Protein AF-A0A1A7ZPC6-F1 (afdb_monomer_lite)

pLDDT: mean 80.36, std 17.76, range [32.44, 98.0]

Secondary structure (DSSP, 8-state):
-GGGT-HHHHHHHHHTT--TTPPPTTS-BSS-HHHHHHTT-HHHHHHHHHTT--GGGGG--TTTTSPPPP------TTTGGGS-SS-----PBPHHHHHHH-TTGGGHHHHHHHHHHS-SS----HHHHHHHHT-GGGHHHHHHHHHHH-------

Sequence (156 aa):
AVRLGWMDMAELLVGYGADVNTRMPTQSSTFPSAILLGMESLSILKLLLDHGCNAQLCFDCPYGLKPHPANVPLRRPIDELRVSEHLVPQRSIQYCEAISSTSYSRLFGPVISMLLDYVGHVKLCSRMIEVLESRSDWIPIRLKALQVWKNVPKRQ

Radius of gyration: 16.03 Å; chains: 1; bounding box: 52×31×39 Å

Foldseek 3Di:
DQLVPPLVVLLVCVVVPNDLQDDDPLAAAQARVSLVSNLQPPNSNLSSLVSPRPLQSLQPDPCQAHDDPDQDQPPRPVCSVPDDDDDDPNDHDHNLSSLVNDPVVVSCLSVLQSSLVSDAAGGHYNSRVCSLVVDPVSVVSVVSNVVSNPPDDPDD

Structure (mmCIF, N/CA/C/O backbone):
data_AF-A0A1A7ZPC6-F1
#
_entry.id   AF-A0A1A7ZPC6-F1
#
loop_
_atom_site.group_PDB
_atom_site.id
_atom_site.type_symbol
_atom_site.label_atom_id
_atom_site.label_alt_id
_atom_site.label_comp_id
_atom_site.label_asym_id
_atom_site.label_entity_id
_atom_site.label_seq_id
_atom_site.pdbx_PDB_ins_code
_atom_site.Cartn_x
_atom_site.Cartn_y
_atom_site.Cartn_z
_atom_site.occupancy
_atom_site.B_iso_or_equiv
_atom_site.auth_seq_id
_atom_site.auth_comp_id
_atom_site.auth_asym_id
_atom_site.auth_atom_id
_atom_site.pdbx_PDB_model_num
ATOM 1 N N . ALA A 1 1 ? 17.860 -1.198 -7.043 1.00 91.94 1 ALA A N 1
ATOM 2 C CA . ALA A 1 1 ? 16.795 -0.600 -7.870 1.00 91.94 1 ALA A CA 1
ATOM 3 C C . ALA A 1 1 ? 15.697 0.023 -7.004 1.00 91.94 1 ALA A C 1
ATOM 5 O O . ALA A 1 1 ? 15.745 1.231 -6.822 1.00 91.94 1 ALA A O 1
ATOM 6 N N . VAL A 1 2 ? 14.816 -0.775 -6.378 1.00 92.38 2 VAL A N 1
ATOM 7 C CA . VAL A 1 2 ? 13.662 -0.311 -5.566 1.00 92.38 2 VAL A CA 1
ATOM 8 C C . VAL A 1 2 ? 14.021 0.787 -4.558 1.00 92.38 2 VAL A C 1
ATOM 10 O O . VAL A 1 2 ? 13.535 1.903 -4.684 1.00 92.38 2 VAL A O 1
ATOM 13 N N . ARG A 1 3 ? 14.947 0.511 -3.624 1.00 87.94 3 ARG A N 1
ATOM 14 C CA . ARG A 1 3 ? 15.383 1.477 -2.592 1.00 87.94 3 ARG A CA 1
ATOM 15 C C . ARG A 1 3 ? 15.902 2.803 -3.159 1.00 87.94 3 ARG A C 1
ATOM 17 O O . ARG A 1 3 ? 15.839 3.820 -2.490 1.00 87.94 3 ARG A O 1
ATOM 24 N N . LEU A 1 4 ? 16.491 2.770 -4.353 1.00 90.38 4 LEU A N 1
ATOM 25 C CA . LEU A 1 4 ? 17.093 3.947 -4.981 1.00 90.38 4 LEU A CA 1
ATOM 26 C C . LEU A 1 4 ? 16.110 4.709 -5.874 1.00 90.38 4 LEU A C 1
ATOM 28 O O . LEU A 1 4 ? 16.510 5.686 -6.497 1.00 90.38 4 LEU A O 1
ATOM 32 N N . GLY A 1 5 ? 14.857 4.264 -5.996 1.00 90.94 5 GLY A N 1
ATOM 33 C CA . GLY A 1 5 ? 13.923 4.918 -6.907 1.00 90.94 5 GLY A CA 1
ATOM 34 C C . GLY A 1 5 ? 14.180 4.617 -8.390 1.00 90.94 5 GLY A C 1
ATOM 35 O O . GLY A 1 5 ? 13.587 5.265 -9.245 1.00 90.94 5 GLY A O 1
ATOM 36 N N . TRP A 1 6 ? 15.058 3.664 -8.728 1.00 95.25 6 TRP A N 1
ATOM 37 C CA . TRP A 1 6 ? 15.441 3.394 -10.120 1.00 95.25 6 TRP A CA 1
ATOM 38 C C . TRP A 1 6 ? 14.392 2.536 -10.826 1.00 95.25 6 TRP A C 1
ATOM 40 O O . TRP A 1 6 ? 14.461 1.306 -10.764 1.00 95.25 6 TRP A O 1
ATOM 50 N N . MET A 1 7 ? 13.437 3.206 -11.473 1.00 95.81 7 MET A N 1
ATOM 51 C CA . MET A 1 7 ? 12.276 2.590 -12.116 1.00 95.81 7 MET A CA 1
ATOM 52 C C . MET A 1 7 ? 12.669 1.605 -13.224 1.00 95.81 7 MET A C 1
ATOM 54 O O . MET A 1 7 ? 12.358 0.427 -13.093 1.00 95.81 7 MET A O 1
ATOM 58 N N . ASP A 1 8 ? 13.431 2.040 -14.232 1.00 96.81 8 ASP A N 1
ATOM 59 C CA . ASP A 1 8 ? 13.803 1.202 -15.388 1.00 96.81 8 ASP A CA 1
ATOM 60 C C . ASP A 1 8 ? 14.533 -0.081 -14.962 1.00 96.81 8 ASP A C 1
ATOM 62 O O . ASP A 1 8 ? 14.303 -1.170 -15.480 1.00 96.81 8 ASP A O 1
ATOM 66 N N . MET A 1 9 ? 15.398 0.034 -13.949 1.00 97.31 9 MET A N 1
ATOM 67 C CA . MET A 1 9 ? 16.113 -1.113 -13.386 1.00 97.31 9 MET A CA 1
ATOM 68 C C . MET A 1 9 ? 15.184 -2.039 -12.601 1.00 97.31 9 MET A C 1
ATOM 70 O O . MET A 1 9 ? 15.389 -3.249 -12.604 1.00 97.31 9 MET A O 1
ATOM 74 N N . ALA A 1 10 ? 14.196 -1.495 -11.888 1.00 96.50 10 ALA A N 1
ATOM 75 C CA . ALA A 1 10 ? 13.214 -2.307 -11.178 1.00 96.50 10 ALA A CA 1
ATOM 76 C C . ALA A 1 10 ? 12.319 -3.066 -12.168 1.00 96.50 10 ALA A C 1
ATOM 78 O O . ALA A 1 10 ? 12.115 -4.262 -11.987 1.00 96.50 10 ALA A O 1
ATOM 79 N N . GLU A 1 11 ? 11.858 -2.399 -13.227 1.00 97.00 11 GLU A N 1
ATOM 80 C CA . GLU A 1 11 ? 11.053 -2.999 -14.295 1.00 97.00 11 GLU A CA 1
ATOM 81 C C . GLU A 1 11 ? 11.821 -4.107 -15.015 1.00 97.00 11 GLU A C 1
ATOM 83 O O . GLU A 1 11 ? 11.306 -5.215 -15.152 1.00 97.00 11 GLU A O 1
ATOM 88 N N . LEU A 1 12 ? 13.087 -3.861 -15.371 1.00 98.00 12 LEU A N 1
ATOM 89 C CA . LEU A 1 12 ? 13.946 -4.875 -15.975 1.00 98.00 12 LEU A CA 1
ATOM 90 C C . LEU A 1 12 ? 14.073 -6.110 -15.071 1.00 98.00 12 LEU A C 1
ATOM 92 O O . LEU A 1 12 ? 13.832 -7.226 -15.513 1.00 98.00 12 LEU A O 1
ATOM 96 N N . LEU A 1 13 ? 14.419 -5.929 -13.794 1.00 97.00 13 LEU A N 1
ATOM 97 C CA . LEU A 1 13 ? 14.605 -7.054 -12.871 1.00 97.00 13 LEU A CA 1
ATOM 98 C C . LEU A 1 13 ? 13.330 -7.891 -12.721 1.00 97.00 13 LEU A C 1
ATOM 100 O O . LEU A 1 13 ? 13.386 -9.119 -12.784 1.00 97.00 13 LEU A O 1
ATOM 104 N N . VAL A 1 14 ? 12.187 -7.233 -12.539 1.00 96.12 14 VAL A N 1
ATOM 105 C CA . VAL A 1 14 ? 10.900 -7.913 -12.377 1.00 96.12 14 VAL A CA 1
ATOM 106 C C . VAL A 1 14 ? 10.464 -8.589 -13.683 1.00 96.12 14 VAL A C 1
ATOM 108 O O . VAL A 1 14 ? 10.008 -9.730 -13.649 1.00 96.12 14 VAL A O 1
ATOM 111 N N . GLY A 1 15 ? 10.692 -7.957 -14.838 1.00 96.38 15 GLY A N 1
ATOM 112 C CA . GLY A 1 15 ? 10.428 -8.538 -16.159 1.00 96.38 15 GLY A CA 1
ATOM 113 C C . GLY A 1 15 ? 11.240 -9.805 -16.450 1.00 96.38 15 GLY A C 1
ATOM 114 O O . GLY A 1 15 ? 10.763 -10.690 -17.154 1.00 96.38 15 GLY A O 1
ATOM 115 N N . TYR A 1 16 ? 12.429 -9.936 -15.854 1.00 97.00 16 TYR A N 1
ATOM 116 C CA . TYR A 1 16 ? 13.258 -11.147 -15.913 1.00 97.00 16 TYR A CA 1
ATOM 117 C C . TYR A 1 16 ? 12.944 -12.179 -14.811 1.00 97.00 16 TYR A C 1
ATOM 119 O O . TYR A 1 16 ? 13.657 -13.174 -14.682 1.00 97.00 16 TYR A O 1
ATOM 127 N N . GLY A 1 17 ? 11.880 -11.983 -14.026 1.00 94.56 17 GLY A N 1
ATOM 128 C CA . GLY A 1 17 ? 11.411 -12.955 -13.035 1.00 94.56 17 GLY A CA 1
ATOM 129 C C . GLY A 1 17 ? 12.015 -12.801 -11.638 1.00 94.56 17 GLY A C 1
ATOM 130 O O . GLY A 1 17 ? 12.002 -13.759 -10.866 1.00 94.56 17 GLY A O 1
ATOM 131 N N . ALA A 1 18 ? 12.545 -11.625 -11.284 1.00 95.31 18 ALA A N 1
ATOM 132 C CA . ALA A 1 18 ? 12.931 -11.355 -9.901 1.00 95.31 18 ALA A CA 1
ATOM 133 C C . ALA A 1 18 ? 11.720 -11.480 -8.955 1.00 95.31 18 ALA A C 1
ATOM 135 O O . ALA A 1 18 ? 10.679 -10.860 -9.177 1.00 95.31 18 ALA A O 1
ATOM 136 N N . ASP A 1 19 ? 11.869 -12.246 -7.871 1.00 94.06 19 ASP A N 1
ATOM 137 C CA . ASP A 1 19 ? 10.798 -12.442 -6.892 1.00 94.06 19 ASP A CA 1
ATOM 138 C C . ASP A 1 19 ? 10.591 -11.186 -6.025 1.00 94.06 19 ASP A C 1
ATOM 140 O O . ASP A 1 19 ? 11.390 -10.862 -5.137 1.00 94.06 19 ASP A O 1
ATOM 144 N N . VAL A 1 20 ? 9.470 -10.498 -6.256 1.00 94.06 20 VAL A N 1
ATOM 145 C CA . VAL A 1 20 ? 9.035 -9.287 -5.538 1.00 94.06 20 VAL A CA 1
ATOM 146 C C . VAL A 1 20 ? 8.649 -9.534 -4.072 1.00 94.06 20 VAL A C 1
ATOM 148 O O . VAL A 1 20 ? 8.480 -8.578 -3.310 1.00 94.06 20 VAL A O 1
ATOM 151 N N . ASN A 1 21 ? 8.519 -10.796 -3.656 1.00 92.81 21 ASN A N 1
ATOM 152 C CA . ASN A 1 21 ? 8.207 -11.209 -2.286 1.00 92.81 21 ASN A CA 1
ATOM 153 C C . ASN A 1 21 ? 9.436 -11.675 -1.496 1.00 92.81 21 ASN A C 1
ATOM 155 O O . ASN A 1 21 ? 9.304 -12.055 -0.326 1.00 92.81 21 ASN A O 1
ATOM 159 N N . THR A 1 22 ? 10.629 -11.594 -2.094 1.00 88.12 22 THR A N 1
ATOM 160 C CA . THR A 1 22 ? 11.887 -11.938 -1.425 1.00 88.12 22 THR A CA 1
ATOM 161 C C . THR A 1 22 ? 12.042 -11.145 -0.126 1.00 88.12 22 THR A C 1
ATOM 163 O O . THR A 1 22 ? 11.925 -9.916 -0.093 1.00 88.12 22 THR A O 1
ATOM 166 N N . ARG A 1 23 ? 12.335 -11.856 0.966 1.00 81.50 23 ARG A N 1
ATOM 167 C CA . ARG A 1 23 ? 12.623 -11.253 2.272 1.00 81.50 23 ARG A CA 1
ATOM 168 C C . ARG A 1 23 ? 14.109 -10.944 2.389 1.00 81.50 23 ARG A C 1
ATOM 170 O O . ARG A 1 23 ? 14.942 -11.791 2.076 1.00 81.50 23 ARG A O 1
ATOM 177 N N . MET A 1 24 ? 14.447 -9.754 2.878 1.00 77.31 24 MET A N 1
ATOM 178 C CA . MET A 1 24 ? 15.838 -9.408 3.166 1.00 77.31 24 MET A CA 1
ATOM 179 C C . MET A 1 24 ? 16.272 -9.986 4.524 1.00 77.31 24 MET A C 1
ATOM 181 O O . MET A 1 24 ? 15.650 -9.662 5.534 1.00 77.31 24 MET A O 1
ATOM 185 N N . PRO A 1 25 ? 17.359 -10.779 4.598 1.00 69.50 25 PRO A N 1
ATOM 186 C CA . PRO A 1 25 ? 17.861 -11.308 5.872 1.00 69.50 25 PRO A CA 1
ATOM 187 C C . PRO A 1 25 ? 18.315 -10.212 6.843 1.00 69.50 25 PRO A C 1
ATOM 189 O O . PRO A 1 25 ? 18.199 -10.358 8.054 1.00 69.50 25 PRO A O 1
ATOM 192 N N . THR A 1 26 ? 18.817 -9.102 6.301 1.00 65.69 26 THR A N 1
ATOM 193 C CA . THR A 1 26 ? 19.332 -7.952 7.058 1.00 65.69 26 THR A CA 1
ATOM 194 C C . THR A 1 26 ? 18.236 -7.059 7.628 1.00 65.69 26 THR A C 1
ATOM 196 O O . THR A 1 26 ? 18.520 -6.200 8.454 1.00 65.69 26 THR A O 1
ATOM 199 N N . GLN A 1 27 ? 16.989 -7.241 7.190 1.00 64.31 27 GLN A N 1
ATOM 200 C CA . GLN A 1 27 ? 15.852 -6.434 7.602 1.00 64.31 27 GLN A CA 1
ATOM 201 C C . GLN A 1 27 ? 14.643 -7.340 7.782 1.00 64.31 27 GLN A C 1
ATOM 203 O O . GLN A 1 27 ? 13.851 -7.556 6.863 1.00 64.31 27 GLN A O 1
ATOM 208 N N . SER A 1 28 ? 14.493 -7.877 8.990 1.00 74.56 28 SER A N 1
ATOM 209 C CA . SER A 1 28 ? 13.310 -8.652 9.330 1.00 74.56 28 SER A CA 1
ATOM 210 C C . SER A 1 28 ? 12.088 -7.730 9.336 1.00 74.56 28 SER A C 1
ATOM 212 O O . SER A 1 28 ? 11.933 -6.903 10.232 1.00 74.56 28 SER A O 1
ATOM 214 N N . SER A 1 29 ? 11.208 -7.873 8.350 1.00 84.31 29 SER A N 1
ATOM 215 C CA . SER A 1 29 ? 9.860 -7.299 8.333 1.00 84.31 29 SER A CA 1
ATOM 216 C C . SER A 1 29 ? 8.832 -8.420 8.196 1.00 84.31 29 SER A C 1
ATOM 218 O O . SER A 1 29 ? 9.108 -9.454 7.585 1.00 84.31 29 SER A O 1
ATOM 220 N N . THR A 1 30 ? 7.638 -8.241 8.764 1.00 87.38 30 THR A N 1
ATOM 221 C CA . THR A 1 30 ? 6.537 -9.213 8.585 1.00 87.38 30 THR A CA 1
ATOM 222 C C . THR A 1 30 ? 5.867 -9.126 7.218 1.00 87.38 30 THR A C 1
ATOM 224 O O . THR A 1 30 ? 5.171 -10.050 6.809 1.00 87.38 30 THR A O 1
ATOM 227 N N . PHE A 1 31 ? 6.131 -8.046 6.489 1.00 90.25 31 PHE A N 1
ATOM 228 C CA . PHE A 1 31 ? 5.640 -7.774 5.145 1.00 90.25 31 PHE A CA 1
ATOM 229 C C . PHE A 1 31 ? 6.806 -7.718 4.140 1.00 90.25 31 PHE A C 1
ATOM 231 O O . PHE A 1 31 ? 7.958 -7.591 4.572 1.00 90.25 31 PHE A O 1
ATOM 238 N N . PRO A 1 32 ? 6.555 -7.830 2.820 1.00 91.88 32 PRO A N 1
ATOM 239 C CA . PRO A 1 32 ? 7.609 -7.854 1.808 1.00 91.88 32 PRO A CA 1
ATOM 240 C C . PRO A 1 32 ? 8.572 -6.668 1.919 1.00 91.88 32 PRO A C 1
ATOM 242 O O . PRO A 1 32 ? 8.152 -5.508 1.949 1.00 91.88 32 PRO A O 1
ATOM 245 N N . SER A 1 33 ? 9.878 -6.948 1.929 1.00 89.81 33 SER A N 1
ATOM 246 C CA . SER A 1 33 ? 10.913 -5.911 2.039 1.00 89.81 33 SER A CA 1
ATOM 247 C C . SER A 1 33 ? 10.873 -4.934 0.858 1.00 89.81 33 SER A C 1
ATOM 249 O O . SER A 1 33 ? 11.201 -3.762 1.016 1.00 89.81 33 SER A O 1
ATOM 251 N N . ALA A 1 34 ? 10.410 -5.384 -0.312 1.00 91.56 34 ALA A N 1
ATOM 252 C CA . ALA A 1 34 ? 10.214 -4.530 -1.478 1.00 91.56 34 ALA A CA 1
ATOM 253 C C . ALA A 1 34 ? 9.214 -3.389 -1.209 1.00 91.56 34 ALA A C 1
ATOM 255 O O . ALA A 1 34 ? 9.464 -2.260 -1.625 1.00 91.56 34 ALA A O 1
ATOM 256 N N . ILE A 1 35 ? 8.144 -3.641 -0.440 1.00 92.00 35 ILE A N 1
ATOM 257 C CA . ILE A 1 35 ? 7.196 -2.596 -0.026 1.00 92.00 35 ILE A CA 1
ATOM 258 C C . ILE A 1 35 ? 7.888 -1.620 0.918 1.00 92.00 35 ILE A C 1
ATOM 260 O O . ILE A 1 35 ? 7.817 -0.421 0.683 1.00 92.00 35 ILE A O 1
ATOM 264 N N . LEU A 1 36 ? 8.605 -2.117 1.936 1.00 88.88 36 LEU A N 1
ATOM 265 C CA . LEU A 1 36 ? 9.330 -1.278 2.903 1.00 88.88 36 LEU A CA 1
ATOM 266 C C . LEU A 1 36 ? 10.310 -0.323 2.210 1.00 88.88 36 LEU A C 1
ATOM 268 O O . LEU A 1 36 ? 10.348 0.862 2.530 1.00 88.88 36 LEU A O 1
ATOM 272 N N . LEU A 1 37 ? 11.058 -0.830 1.232 1.00 88.31 37 LEU A N 1
ATOM 273 C CA . LEU A 1 37 ? 12.019 -0.053 0.449 1.00 88.31 37 LEU A CA 1
ATOM 274 C C . LEU A 1 37 ? 11.362 0.845 -0.609 1.00 88.31 37 LEU A C 1
ATOM 276 O O . LEU A 1 37 ? 11.971 1.825 -1.026 1.00 88.31 37 LEU A O 1
ATOM 280 N N . GLY A 1 38 ? 10.160 0.496 -1.069 1.00 88.81 38 GLY A N 1
ATOM 281 C CA . GLY A 1 38 ? 9.429 1.194 -2.126 1.00 88.81 38 GLY A CA 1
ATOM 282 C C . GLY A 1 38 ? 8.441 2.249 -1.629 1.00 88.81 38 GLY A C 1
ATOM 283 O O . GLY A 1 38 ? 7.846 2.935 -2.453 1.00 88.81 38 GLY A O 1
ATOM 284 N N . MET A 1 39 ? 8.255 2.415 -0.313 1.00 86.12 39 MET A N 1
ATOM 285 C CA . MET A 1 39 ? 7.231 3.324 0.233 1.00 86.12 39 MET A CA 1
ATOM 286 C C . MET A 1 39 ? 7.426 4.800 -0.151 1.00 86.12 39 MET A C 1
ATOM 288 O O . MET A 1 39 ? 6.478 5.575 -0.071 1.00 86.12 39 MET A O 1
ATOM 292 N N . GLU A 1 40 ? 8.628 5.200 -0.567 1.00 85.56 40 GLU A N 1
ATOM 293 C CA . GLU A 1 40 ? 8.924 6.574 -0.996 1.00 85.56 40 GLU A CA 1
ATOM 294 C C . GLU A 1 40 ? 8.574 6.839 -2.474 1.00 85.56 40 GLU A C 1
ATOM 296 O O . GLU A 1 40 ? 8.592 7.988 -2.910 1.00 85.56 40 GLU A O 1
ATOM 301 N N . SER A 1 41 ? 8.225 5.806 -3.253 1.00 91.25 41 SER A N 1
ATOM 302 C CA . SER A 1 41 ? 7.884 5.929 -4.675 1.00 91.25 41 SER A CA 1
ATOM 303 C C . SER A 1 41 ? 6.635 5.124 -5.023 1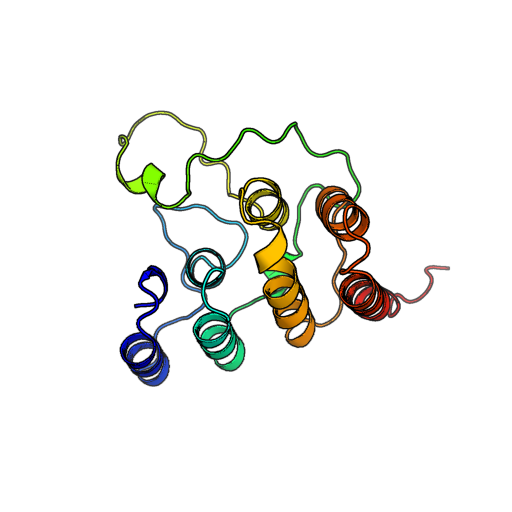.00 91.25 41 SER A C 1
ATOM 305 O O . SER A 1 41 ? 6.668 3.898 -5.130 1.00 91.25 41 SER A O 1
ATOM 307 N N . LEU A 1 42 ? 5.528 5.829 -5.275 1.00 92.50 42 LEU A N 1
ATOM 308 C CA . LEU A 1 42 ? 4.263 5.209 -5.683 1.00 92.50 42 LEU A CA 1
ATOM 309 C C . LEU A 1 42 ? 4.387 4.431 -6.997 1.00 92.50 42 LEU A C 1
ATOM 311 O O . LEU A 1 42 ? 3.768 3.382 -7.130 1.00 92.50 42 LEU A O 1
ATOM 315 N N . SER A 1 43 ? 5.197 4.904 -7.948 1.00 95.31 43 SER A N 1
ATOM 316 C CA . SER A 1 43 ? 5.386 4.222 -9.235 1.00 95.31 43 SER A CA 1
ATOM 317 C C . SER A 1 43 ? 6.075 2.870 -9.065 1.00 95.31 43 SER A C 1
ATOM 319 O O . SER A 1 43 ? 5.640 1.877 -9.644 1.00 95.31 43 SER A O 1
ATOM 321 N N . ILE A 1 44 ? 7.110 2.808 -8.222 1.00 95.50 44 ILE A N 1
ATOM 322 C CA . ILE A 1 44 ? 7.800 1.547 -7.929 1.00 95.50 44 ILE A CA 1
ATOM 323 C C . ILE A 1 44 ? 6.905 0.626 -7.119 1.00 95.50 44 ILE A C 1
ATOM 325 O O . ILE A 1 44 ? 6.842 -0.565 -7.407 1.00 95.50 44 ILE A O 1
ATOM 329 N N . LEU A 1 45 ? 6.205 1.159 -6.118 1.00 95.44 45 LEU A N 1
ATOM 330 C CA . LEU A 1 45 ? 5.276 0.356 -5.340 1.00 95.44 45 LEU A CA 1
ATOM 331 C C . LEU A 1 45 ? 4.203 -0.261 -6.242 1.00 95.44 45 LEU A C 1
ATOM 333 O O . LEU A 1 45 ? 3.955 -1.458 -6.150 1.00 95.44 45 LEU A O 1
ATOM 337 N N . LYS A 1 46 ? 3.636 0.526 -7.160 1.00 96.56 46 LYS A N 1
ATOM 338 C CA . LYS A 1 46 ? 2.664 0.046 -8.140 1.00 96.56 46 LYS A CA 1
ATOM 339 C C . LYS A 1 46 ? 3.232 -1.077 -9.007 1.00 96.56 46 LYS A C 1
ATOM 341 O O . LYS A 1 46 ? 2.591 -2.114 -9.104 1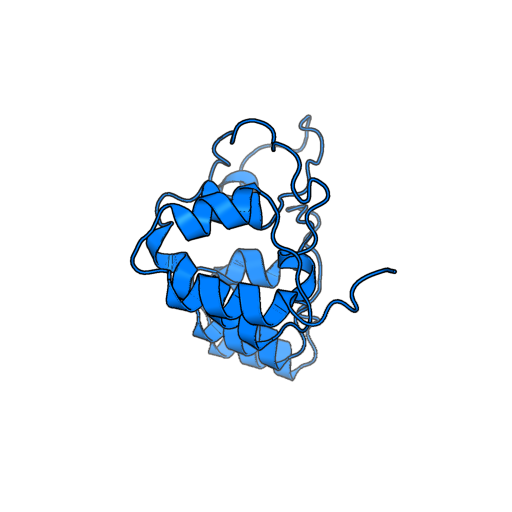.00 96.56 46 LYS A O 1
ATOM 346 N N . LEU A 1 47 ? 4.437 -0.908 -9.559 1.00 97.56 47 LEU A N 1
ATOM 347 C CA . LEU A 1 47 ? 5.121 -1.960 -10.321 1.00 97.56 47 LEU A CA 1
ATOM 348 C C . LEU A 1 47 ? 5.228 -3.256 -9.508 1.00 97.56 47 LEU A C 1
ATOM 350 O O . LEU A 1 47 ? 4.863 -4.324 -9.983 1.00 97.56 47 LEU A O 1
ATOM 354 N N . LEU A 1 48 ? 5.698 -3.174 -8.262 1.00 97.00 48 LEU A N 1
ATOM 355 C CA . LEU A 1 48 ? 5.837 -4.353 -7.406 1.00 97.00 48 LEU A CA 1
ATOM 356 C C . LEU A 1 48 ? 4.489 -5.055 -7.185 1.00 97.00 48 LEU A C 1
ATOM 358 O O . LEU A 1 48 ? 4.413 -6.281 -7.250 1.00 97.00 48 LEU A O 1
ATOM 362 N N . LEU A 1 49 ? 3.431 -4.285 -6.933 1.00 96.81 49 LEU A N 1
ATOM 363 C CA . LEU A 1 49 ? 2.081 -4.801 -6.708 1.00 96.81 49 LEU A CA 1
ATOM 364 C C . LEU A 1 49 ? 1.470 -5.420 -7.972 1.00 96.81 49 LEU A C 1
ATOM 366 O O . LEU A 1 49 ? 0.911 -6.513 -7.894 1.00 96.81 49 LEU A O 1
ATOM 370 N N . ASP A 1 50 ? 1.640 -4.778 -9.131 1.00 97.19 50 ASP A N 1
ATOM 371 C CA . ASP A 1 50 ? 1.202 -5.288 -10.439 1.00 97.19 50 ASP A CA 1
ATOM 372 C C . ASP A 1 50 ? 1.866 -6.638 -10.775 1.00 97.19 50 ASP A C 1
ATOM 374 O O . ASP A 1 50 ? 1.269 -7.476 -11.449 1.00 97.19 50 ASP A O 1
ATOM 378 N N . HIS A 1 51 ? 3.058 -6.895 -10.229 1.00 96.81 51 HIS A N 1
ATOM 379 C CA . HIS A 1 51 ? 3.789 -8.156 -10.367 1.00 96.81 51 HIS A CA 1
ATOM 380 C C . HIS A 1 51 ? 3.630 -9.121 -9.176 1.00 96.81 51 HIS A C 1
ATOM 382 O O . HIS A 1 51 ? 4.426 -10.046 -9.008 1.00 96.81 51 HIS A O 1
ATOM 388 N N . GLY A 1 52 ? 2.588 -8.954 -8.356 1.00 95.25 52 GLY A N 1
ATOM 389 C CA . GLY A 1 52 ? 2.203 -9.943 -7.341 1.00 95.25 52 GLY A CA 1
ATOM 390 C C . GLY A 1 52 ? 2.914 -9.802 -5.994 1.00 95.25 52 GLY A C 1
ATOM 391 O O . GLY A 1 52 ? 2.991 -10.768 -5.227 1.00 95.25 52 GLY A O 1
ATOM 392 N N . CYS A 1 53 ? 3.436 -8.616 -5.669 1.00 95.94 53 CYS A N 1
ATOM 393 C CA . CYS A 1 53 ? 3.927 -8.343 -4.322 1.00 95.94 53 CYS A CA 1
ATOM 394 C C . CYS A 1 53 ? 2.774 -8.435 -3.308 1.00 95.94 53 CYS A C 1
ATOM 396 O O . CYS A 1 53 ? 1.724 -7.809 -3.460 1.00 95.94 53 CYS A O 1
ATOM 398 N N . ASN A 1 54 ? 2.965 -9.233 -2.261 1.00 94.88 54 ASN A N 1
ATOM 399 C CA . ASN A 1 54 ? 1.924 -9.608 -1.317 1.00 94.88 54 ASN A CA 1
ATOM 400 C C . ASN A 1 54 ? 1.657 -8.493 -0.292 1.00 94.88 54 ASN A C 1
ATOM 402 O O . ASN A 1 54 ? 2.138 -8.526 0.846 1.00 94.88 54 ASN A O 1
ATOM 406 N N . ALA A 1 55 ? 0.845 -7.518 -0.698 1.00 94.81 55 ALA A N 1
ATOM 407 C CA . ALA A 1 55 ? 0.391 -6.414 0.146 1.00 94.81 55 ALA A CA 1
ATOM 408 C C . ALA A 1 55 ? -0.457 -6.851 1.349 1.00 94.81 55 ALA A C 1
ATOM 410 O O . ALA A 1 55 ? -0.536 -6.112 2.329 1.00 94.81 55 ALA A O 1
ATOM 411 N N . GLN A 1 56 ? -1.068 -8.042 1.325 1.00 93.88 56 GLN A N 1
ATOM 412 C CA . GLN A 1 56 ? -1.909 -8.519 2.429 1.00 93.88 56 GLN A CA 1
ATOM 413 C C . GLN A 1 56 ? -1.125 -8.564 3.748 1.00 93.88 56 GLN A C 1
ATOM 415 O O . GLN A 1 56 ? -1.659 -8.227 4.805 1.00 93.88 56 GLN A O 1
ATOM 420 N N . LEU A 1 57 ? 0.162 -8.913 3.678 1.00 92.75 57 LEU A N 1
ATOM 421 C CA . LEU A 1 57 ? 1.048 -8.990 4.838 1.00 92.75 57 LEU A CA 1
ATOM 422 C C . LEU A 1 57 ? 1.295 -7.625 5.501 1.00 92.75 57 LEU A C 1
ATOM 424 O O . LEU A 1 57 ? 1.638 -7.576 6.679 1.00 92.75 57 LEU A O 1
ATOM 428 N N . CYS A 1 58 ? 1.071 -6.506 4.802 1.00 93.19 58 CYS A N 1
ATOM 429 C CA . CYS A 1 58 ? 1.105 -5.175 5.417 1.00 93.19 58 CYS A CA 1
ATOM 430 C C . CYS A 1 58 ? -0.002 -4.986 6.466 1.00 93.19 58 CYS A C 1
ATOM 432 O O . CYS A 1 58 ? 0.115 -4.136 7.348 1.00 93.19 58 CYS A O 1
ATOM 434 N N . PHE A 1 59 ? -1.070 -5.777 6.397 1.00 92.94 59 PHE A N 1
ATOM 435 C CA . PHE A 1 59 ? -2.203 -5.699 7.316 1.00 92.94 59 PHE A CA 1
ATOM 436 C C . PHE A 1 59 ? -2.291 -6.910 8.256 1.00 92.94 59 PHE A C 1
ATOM 438 O O . PHE A 1 59 ? -3.229 -6.998 9.047 1.00 92.94 59 PHE A O 1
ATOM 445 N N . ASP A 1 60 ? -1.304 -7.811 8.225 1.00 91.06 60 ASP A N 1
ATOM 446 C CA . ASP A 1 60 ? -1.208 -8.952 9.138 1.00 91.06 60 ASP A CA 1
ATOM 447 C C . ASP A 1 60 ? -0.393 -8.588 10.387 1.00 91.06 60 ASP A C 1
ATOM 449 O O . ASP A 1 60 ? 0.790 -8.896 10.529 1.00 91.06 60 ASP A O 1
ATOM 453 N N . CYS A 1 61 ? -1.026 -7.834 11.285 1.00 91.12 61 CYS A N 1
ATOM 454 C CA . CYS A 1 61 ? -0.402 -7.405 12.530 1.00 91.12 61 CYS A CA 1
ATOM 455 C C . CYS A 1 61 ? -0.775 -8.350 13.689 1.00 91.12 61 CYS A C 1
ATOM 457 O O . CYS A 1 61 ? -1.964 -8.468 14.011 1.00 91.12 61 CYS A O 1
ATOM 459 N N . PRO A 1 62 ? 0.204 -8.927 14.417 1.00 89.94 62 PRO A N 1
ATOM 460 C CA . PRO A 1 62 ? -0.059 -9.895 15.488 1.00 89.94 62 PRO A CA 1
ATOM 461 C C . PRO A 1 62 ? -0.778 -9.287 16.704 1.00 89.94 62 PRO A C 1
ATOM 463 O O . PRO A 1 62 ? -1.409 -10.003 17.482 1.00 89.94 62 PRO A O 1
ATOM 466 N N . TYR A 1 63 ? -0.708 -7.963 16.880 1.00 89.25 63 TYR A N 1
ATOM 467 C CA . TYR A 1 63 ? -1.410 -7.267 17.960 1.00 89.25 63 TYR A CA 1
ATOM 468 C C . TYR A 1 63 ? -2.905 -7.092 17.665 1.00 89.25 63 TYR A C 1
ATOM 470 O O . TYR A 1 63 ? -3.704 -7.011 18.600 1.00 89.25 63 TYR A O 1
ATOM 478 N N . GLY A 1 64 ? -3.318 -7.051 16.393 1.00 89.25 64 GLY A N 1
ATOM 479 C CA . GLY A 1 64 ? -4.701 -6.752 16.019 1.00 89.25 64 GLY A CA 1
ATOM 480 C C . GLY A 1 64 ? -5.215 -5.483 16.715 1.00 89.25 64 GLY A C 1
ATOM 481 O O . GLY A 1 64 ? -4.565 -4.442 16.690 1.00 89.25 64 GLY A O 1
ATOM 482 N N . LEU A 1 65 ? -6.370 -5.567 17.379 1.00 89.06 65 LEU A N 1
ATOM 483 C CA . LEU A 1 65 ? -6.957 -4.441 18.123 1.00 89.06 65 LEU A CA 1
ATOM 484 C C . LEU A 1 65 ? -6.360 -4.231 19.528 1.00 89.06 65 LEU A C 1
ATOM 486 O O . LEU A 1 65 ? -6.782 -3.322 20.237 1.00 89.06 65 LEU A O 1
ATOM 490 N N . LYS A 1 66 ? -5.394 -5.051 19.959 1.00 88.94 66 LYS A N 1
ATOM 491 C CA . LYS A 1 66 ? -4.760 -4.904 21.278 1.00 88.94 66 LYS A CA 1
ATOM 492 C C . LYS A 1 66 ? -3.844 -3.669 21.308 1.00 88.94 66 LYS A C 1
ATOM 494 O O . LYS A 1 66 ? -3.361 -3.247 20.253 1.00 88.94 66 LYS A O 1
ATOM 499 N N . PRO A 1 67 ? -3.560 -3.100 22.491 1.00 84.75 67 PRO A N 1
ATOM 500 C CA . PRO A 1 67 ? -2.574 -2.033 22.624 1.00 84.75 67 PRO A CA 1
ATOM 501 C C . PRO A 1 67 ? -1.207 -2.477 22.096 1.00 84.75 67 PRO A C 1
ATOM 503 O O . PRO A 1 67 ? -0.746 -3.582 22.392 1.00 84.75 67 PRO A O 1
ATOM 506 N N . HIS A 1 68 ? -0.563 -1.618 21.311 1.00 85.44 68 HIS A N 1
ATOM 507 C CA . HIS A 1 68 ? 0.808 -1.854 20.870 1.00 85.44 68 HIS A CA 1
ATOM 508 C C . HIS A 1 68 ? 1.794 -1.300 21.913 1.00 85.44 68 HIS A C 1
ATOM 510 O O . HIS A 1 68 ? 1.493 -0.290 22.552 1.00 85.44 68 HIS A O 1
ATOM 516 N N . PRO A 1 69 ? 2.994 -1.891 22.063 1.00 82.56 69 PRO A N 1
ATOM 517 C CA . PRO A 1 69 ? 4.050 -1.301 22.886 1.00 82.56 69 PRO A CA 1
ATOM 518 C C . PRO A 1 69 ? 4.432 0.085 22.355 1.00 82.56 69 PRO A C 1
ATOM 520 O O . PRO A 1 69 ? 4.309 0.327 21.153 1.00 82.56 69 PRO A O 1
ATOM 523 N N . ALA A 1 70 ? 4.920 0.978 23.221 1.00 74.69 70 ALA A N 1
ATOM 524 C CA . ALA A 1 70 ? 5.321 2.330 22.829 1.00 74.69 70 ALA A CA 1
ATOM 525 C C . ALA A 1 70 ? 6.215 2.315 21.574 1.00 74.69 70 ALA A C 1
ATOM 527 O O . ALA A 1 70 ? 7.093 1.460 21.439 1.00 74.69 70 ALA A O 1
ATOM 528 N N . ASN A 1 71 ? 5.961 3.240 20.641 1.00 66.00 71 ASN A N 1
ATOM 529 C CA . ASN A 1 71 ? 6.800 3.393 19.455 1.00 66.00 71 ASN A CA 1
ATOM 530 C C . ASN A 1 71 ? 8.190 3.835 19.905 1.00 66.00 71 ASN A C 1
ATOM 532 O O . ASN A 1 71 ? 8.391 4.988 20.280 1.00 66.00 71 ASN A O 1
ATOM 536 N N . VAL A 1 72 ? 9.150 2.918 19.855 1.00 60.34 72 VAL A N 1
ATOM 537 C CA . VAL A 1 72 ? 10.555 3.303 19.837 1.00 60.34 72 VAL A CA 1
ATOM 538 C C . VAL A 1 72 ? 10.799 3.834 18.425 1.00 60.34 72 VAL A C 1
ATOM 540 O O . VAL A 1 72 ? 10.491 3.115 17.473 1.00 60.34 72 VAL A O 1
ATOM 543 N N . PRO A 1 73 ? 11.265 5.083 18.243 1.00 54.00 73 PRO A N 1
ATOM 544 C CA . PRO A 1 7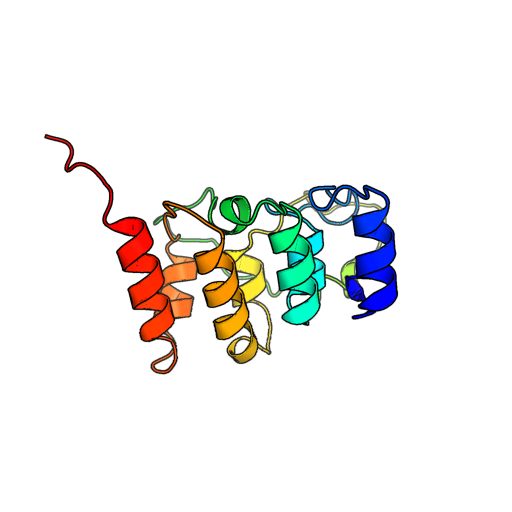3 ? 11.572 5.590 16.918 1.00 54.00 73 PRO A CA 1
ATOM 545 C C . PRO A 1 73 ? 12.584 4.649 16.280 1.00 54.00 73 PRO A C 1
ATOM 547 O O . PRO A 1 73 ? 13.727 4.566 16.733 1.00 54.00 73 PRO A O 1
ATOM 550 N N . LEU A 1 74 ? 12.157 3.920 15.250 1.00 53.62 74 LEU A N 1
ATOM 551 C CA . LEU A 1 74 ? 13.089 3.179 14.426 1.00 53.62 74 LEU A CA 1
ATOM 552 C C . LEU A 1 74 ? 14.034 4.239 13.844 1.00 53.62 74 LEU A C 1
ATOM 554 O O . LEU A 1 74 ? 13.596 5.111 13.083 1.00 53.62 74 LEU A O 1
ATOM 558 N N . ARG A 1 75 ? 15.319 4.219 14.233 1.00 53.47 75 ARG A N 1
ATOM 559 C CA . ARG A 1 75 ? 16.345 4.890 13.422 1.00 53.47 75 ARG A CA 1
ATOM 560 C C . ARG A 1 75 ? 16.147 4.362 12.010 1.00 53.47 75 ARG A C 1
ATOM 562 O O . ARG A 1 75 ? 15.785 3.197 11.875 1.00 53.47 75 ARG A O 1
ATOM 569 N N . ARG A 1 76 ? 16.238 5.234 10.996 1.00 49.97 76 ARG A N 1
ATOM 570 C CA . ARG A 1 76 ? 15.781 4.925 9.632 1.00 49.97 76 ARG A CA 1
ATOM 571 C C . ARG A 1 76 ? 16.120 3.469 9.306 1.00 49.97 76 ARG A C 1
ATOM 573 O O . ARG A 1 76 ? 17.270 3.095 9.517 1.00 49.97 76 ARG A O 1
ATOM 580 N N . PRO A 1 77 ? 15.199 2.669 8.750 1.00 48.44 77 PRO A N 1
ATOM 581 C CA . PRO A 1 77 ? 15.548 1.313 8.335 1.00 48.44 77 PRO A CA 1
ATOM 582 C C . PRO A 1 77 ? 16.761 1.283 7.369 1.00 48.44 77 PRO A C 1
ATOM 584 O O . PRO A 1 77 ? 17.415 0.265 7.188 1.00 48.44 77 PRO A O 1
ATOM 587 N N . ILE A 1 78 ? 17.076 2.437 6.767 1.00 50.88 78 ILE A N 1
ATOM 588 C CA . ILE A 1 78 ? 18.243 2.736 5.931 1.00 50.88 78 ILE A CA 1
ATOM 589 C C . ILE A 1 78 ? 19.564 2.820 6.738 1.00 50.88 78 ILE A C 1
ATOM 591 O O . ILE A 1 78 ? 20.615 2.467 6.208 1.00 50.88 78 ILE A O 1
ATOM 595 N N . ASP A 1 79 ? 19.530 3.265 7.997 1.00 45.97 79 ASP A N 1
ATOM 596 C CA . ASP A 1 79 ? 20.702 3.459 8.869 1.00 45.97 79 ASP A CA 1
ATOM 597 C C . ASP A 1 79 ? 21.120 2.183 9.626 1.00 45.97 79 ASP A C 1
ATOM 599 O O . ASP A 1 79 ? 22.277 2.066 10.031 1.00 45.97 79 ASP A O 1
ATOM 603 N N . GLU A 1 80 ? 20.232 1.191 9.771 1.00 49.62 80 GLU A N 1
ATOM 604 C CA . GLU A 1 80 ? 20.557 -0.117 10.379 1.00 49.62 80 GLU A CA 1
ATOM 605 C C . GLU A 1 80 ? 21.561 -0.936 9.545 1.00 49.62 80 GLU A C 1
ATOM 607 O O . GLU A 1 80 ? 22.207 -1.845 10.054 1.00 49.62 80 GLU A O 1
ATOM 612 N N . LEU A 1 81 ? 21.801 -0.550 8.287 1.00 48.56 81 LEU A N 1
ATOM 613 C CA . LEU A 1 81 ? 22.841 -1.133 7.430 1.00 48.56 81 LEU A CA 1
ATOM 614 C C . LEU A 1 81 ? 24.277 -0.799 7.875 1.00 48.56 81 LEU A C 1
ATOM 616 O O . LEU A 1 81 ? 25.223 -1.318 7.286 1.00 48.56 81 LEU A O 1
ATOM 620 N N . ARG A 1 82 ? 24.462 0.091 8.862 1.00 48.53 82 ARG A N 1
ATOM 621 C CA . ARG A 1 82 ? 25.787 0.573 9.291 1.00 48.53 82 ARG A CA 1
ATOM 622 C C . ARG A 1 82 ? 26.227 0.129 10.686 1.00 48.53 82 ARG A C 1
ATOM 624 O O . ARG A 1 82 ? 27.354 0.449 11.054 1.00 48.53 82 ARG A O 1
ATOM 631 N N . VAL A 1 83 ? 25.412 -0.594 11.462 1.00 41.53 83 VAL A N 1
ATOM 632 C CA . VAL A 1 83 ? 25.768 -0.927 12.855 1.00 41.53 83 VAL A CA 1
ATOM 633 C C . VAL A 1 83 ? 25.591 -2.416 13.174 1.00 41.53 83 VAL A C 1
ATOM 635 O O . VAL A 1 83 ? 24.516 -2.855 13.548 1.00 41.53 83 VAL A O 1
ATOM 638 N N . SER A 1 84 ? 26.724 -3.120 13.093 1.00 38.16 84 SER A N 1
ATOM 639 C CA . SER A 1 84 ? 27.206 -4.208 13.964 1.00 38.16 84 SER A CA 1
ATOM 640 C C . SER A 1 84 ? 26.403 -5.515 14.113 1.00 38.16 84 SER A C 1
ATOM 642 O O . SER A 1 84 ? 25.277 -5.548 14.597 1.00 38.16 84 SER A O 1
ATOM 644 N N . GLU A 1 85 ? 27.092 -6.624 13.828 1.00 44.41 85 GLU A N 1
ATOM 645 C CA . GLU A 1 85 ? 26.674 -8.037 13.873 1.00 44.41 85 GLU A CA 1
ATOM 646 C C . GLU A 1 85 ? 26.290 -8.614 15.253 1.00 44.41 85 GLU A C 1
ATOM 648 O O . GLU A 1 85 ? 26.081 -9.821 15.361 1.00 44.41 85 GLU A O 1
ATOM 653 N N . HIS A 1 86 ? 26.140 -7.831 16.324 1.00 50.00 86 HIS A N 1
ATOM 654 C CA . HIS A 1 86 ? 25.896 -8.414 17.649 1.00 50.00 86 HIS A CA 1
ATOM 655 C C . HIS A 1 86 ? 24.889 -7.635 18.516 1.00 50.00 86 HIS A C 1
ATOM 657 O O . HIS A 1 86 ? 25.124 -6.490 18.888 1.00 50.00 86 HIS A O 1
ATOM 663 N N . LEU A 1 87 ? 23.826 -8.357 18.917 1.00 44.91 87 LEU A N 1
ATOM 664 C CA . LEU A 1 87 ? 22.953 -8.150 20.093 1.00 44.91 87 LEU A CA 1
ATOM 665 C C . LEU A 1 87 ? 21.779 -7.151 20.007 1.00 44.91 87 LEU A C 1
ATOM 667 O O . LEU A 1 87 ? 21.600 -6.325 20.899 1.00 44.91 87 LEU A O 1
ATOM 671 N N . VAL A 1 88 ? 20.861 -7.324 19.052 1.00 43.91 88 VAL A N 1
ATOM 672 C CA . VAL A 1 88 ? 19.467 -6.868 19.238 1.00 43.91 88 VAL A CA 1
ATOM 673 C C . VAL A 1 88 ? 18.536 -8.033 18.893 1.00 43.91 88 VAL A C 1
ATOM 675 O O . VAL A 1 88 ? 18.768 -8.679 17.869 1.00 43.91 88 VAL A O 1
ATOM 678 N N . PRO A 1 89 ? 17.516 -8.371 19.713 1.00 44.25 89 PRO A N 1
ATOM 679 C CA . PRO A 1 89 ? 16.531 -9.374 19.323 1.00 44.25 89 PRO A CA 1
ATOM 680 C C . PRO A 1 89 ? 15.993 -8.990 17.946 1.00 44.25 89 PRO A C 1
ATOM 682 O O . PRO A 1 89 ? 15.597 -7.838 17.773 1.00 44.25 89 PRO A O 1
ATOM 685 N N . GLN A 1 90 ? 16.016 -9.919 16.986 1.00 54.44 90 GLN A N 1
ATOM 686 C CA . GLN A 1 90 ? 15.491 -9.733 15.629 1.00 54.44 90 GLN A CA 1
ATOM 687 C C . GLN A 1 90 ? 13.982 -9.463 15.689 1.00 54.44 90 GLN A C 1
ATOM 689 O O . GLN A 1 90 ? 13.147 -10.338 15.457 1.00 54.44 90 GLN A O 1
ATOM 694 N N . ARG A 1 91 ? 13.601 -8.255 16.097 1.00 68.69 91 ARG A N 1
ATOM 695 C CA . ARG A 1 91 ? 12.217 -7.830 16.152 1.00 68.69 91 ARG A CA 1
ATOM 696 C C . ARG A 1 91 ? 11.821 -7.496 14.727 1.00 68.69 91 ARG A C 1
ATOM 698 O O . ARG A 1 91 ? 12.276 -6.512 14.156 1.00 68.69 91 ARG A O 1
ATOM 705 N N . SER A 1 92 ? 10.951 -8.323 14.163 1.00 77.88 92 SER A N 1
ATOM 706 C CA . SER A 1 92 ? 10.406 -8.076 12.837 1.00 77.88 92 SER A CA 1
ATOM 707 C C . SER A 1 92 ? 9.589 -6.781 12.829 1.00 77.88 92 SER A C 1
ATOM 709 O O . SER A 1 92 ? 8.603 -6.670 13.572 1.00 77.88 92 SER A O 1
ATOM 711 N N . ILE A 1 93 ? 9.972 -5.831 11.979 1.00 83.81 93 ILE A N 1
ATOM 712 C CA . ILE A 1 93 ? 9.268 -4.562 11.796 1.00 83.81 93 ILE A CA 1
ATOM 713 C C . ILE A 1 93 ? 7.869 -4.854 11.247 1.00 83.81 93 ILE A C 1
ATOM 715 O O . ILE A 1 93 ? 7.712 -5.527 10.224 1.00 83.81 93 ILE A O 1
ATOM 719 N N . GLN A 1 94 ? 6.853 -4.327 11.929 1.00 89.31 94 GLN A N 1
ATOM 720 C CA . GLN A 1 94 ? 5.470 -4.363 11.458 1.00 89.31 94 GLN A CA 1
ATOM 721 C C . GLN A 1 94 ? 5.193 -3.165 10.553 1.00 89.31 94 GLN A C 1
ATOM 723 O O . GLN A 1 94 ? 5.695 -2.068 10.797 1.00 89.31 94 GLN A O 1
ATOM 728 N N . TYR A 1 95 ? 4.324 -3.325 9.558 1.00 90.94 95 TYR A N 1
ATOM 729 C CA . TYR A 1 95 ? 3.969 -2.221 8.663 1.00 90.94 95 TYR A CA 1
ATOM 730 C C . TYR A 1 95 ? 3.348 -1.033 9.417 1.00 90.94 95 TYR A C 1
ATOM 732 O O . TYR A 1 95 ? 3.752 0.109 9.213 1.00 90.94 95 TYR A O 1
ATOM 740 N N . CYS A 1 96 ? 2.447 -1.302 10.371 1.00 90.50 96 CYS A N 1
ATOM 741 C CA . CYS A 1 96 ? 1.868 -0.269 11.234 1.00 90.50 96 CYS A CA 1
ATOM 742 C C . CYS A 1 96 ? 2.918 0.475 12.072 1.00 90.50 96 CYS A C 1
ATOM 744 O O . CYS A 1 96 ? 2.705 1.623 12.427 1.00 90.50 96 CYS A O 1
ATOM 746 N N . GLU A 1 97 ? 4.044 -0.160 12.409 1.00 87.62 97 GLU A N 1
ATOM 747 C CA . GLU A 1 97 ? 5.163 0.497 13.093 1.00 87.62 97 GLU A CA 1
ATOM 748 C C . GLU A 1 97 ? 5.927 1.406 12.124 1.00 87.62 97 GLU A C 1
ATOM 750 O O . GLU A 1 97 ? 6.157 2.574 12.438 1.00 87.62 97 GLU A O 1
ATOM 755 N N . ALA A 1 98 ? 6.214 0.909 10.917 1.00 85.19 98 ALA A N 1
ATOM 756 C CA . ALA A 1 98 ? 6.950 1.640 9.892 1.00 85.19 98 ALA A CA 1
ATOM 757 C C . ALA A 1 98 ? 6.268 2.960 9.492 1.00 85.19 98 ALA A C 1
ATOM 759 O O . ALA A 1 98 ? 6.940 3.988 9.424 1.00 85.19 98 ALA A O 1
ATOM 760 N N . ILE A 1 99 ? 4.945 2.959 9.286 1.00 85.94 99 ILE A N 1
ATOM 761 C CA . ILE A 1 99 ? 4.197 4.175 8.909 1.00 85.94 99 ILE A CA 1
ATOM 762 C C . ILE A 1 99 ? 3.947 5.134 10.086 1.00 85.94 99 ILE A C 1
ATOM 764 O O . ILE A 1 99 ? 3.691 6.319 9.868 1.00 85.94 99 ILE A O 1
ATOM 768 N N . SER A 1 100 ? 3.994 4.642 11.332 1.00 82.56 100 SER A N 1
ATOM 769 C CA . SER A 1 100 ? 3.827 5.477 12.527 1.00 82.56 100 SER A CA 1
ATOM 770 C C . SER A 1 100 ? 5.119 6.179 12.937 1.00 82.56 100 SER A C 1
ATOM 772 O O . SER A 1 100 ? 5.050 7.252 13.532 1.00 82.56 100 SER A O 1
ATOM 774 N N . SER A 1 101 ? 6.288 5.580 12.679 1.00 72.19 101 SER A N 1
ATOM 775 C CA . SER A 1 101 ? 7.577 6.100 13.159 1.00 72.19 101 SER A CA 1
ATOM 776 C C . SER A 1 101 ? 8.210 7.146 12.239 1.00 72.19 101 SER A C 1
ATOM 778 O O . SER A 1 101 ? 9.141 7.840 12.646 1.00 72.19 101 SER A O 1
ATOM 780 N N . THR A 1 102 ? 7.754 7.263 10.992 1.00 62.06 102 THR A N 1
ATOM 781 C CA . THR A 1 102 ? 8.408 8.105 9.988 1.00 62.06 102 THR A CA 1
ATOM 782 C C . THR A 1 102 ? 7.907 9.547 10.055 1.00 62.06 102 THR A C 1
ATOM 784 O O . THR A 1 102 ? 6.715 9.834 9.926 1.00 62.06 102 THR A O 1
ATOM 787 N N . SER A 1 103 ? 8.846 10.492 10.163 1.00 57.94 103 SER A N 1
ATOM 788 C CA . SER A 1 103 ? 8.585 11.942 10.198 1.00 57.94 103 SER A CA 1
ATOM 789 C C . SER A 1 103 ? 7.821 12.481 8.973 1.00 57.94 103 SER A C 1
ATOM 791 O O . SER A 1 103 ? 7.312 13.597 9.012 1.00 57.94 103 SER A O 1
ATOM 793 N N . TYR A 1 104 ? 7.675 11.680 7.911 1.00 57.97 104 TYR A N 1
ATOM 794 C CA . TYR A 1 104 ? 6.918 11.984 6.692 1.00 57.97 104 TYR A CA 1
ATOM 795 C C . TYR A 1 104 ? 5.554 11.302 6.629 1.00 57.97 104 TYR A C 1
ATOM 797 O O . TYR A 1 104 ? 5.049 10.999 5.555 1.00 57.97 104 TYR A O 1
ATOM 805 N N . SER A 1 105 ? 4.925 11.097 7.779 1.00 64.06 105 SER A N 1
ATOM 806 C CA . SER A 1 105 ? 3.621 10.446 7.904 1.00 64.06 105 SER A CA 1
ATOM 807 C C . SER A 1 105 ? 2.525 10.949 6.939 1.00 64.06 105 SER A C 1
ATOM 809 O O . SER A 1 105 ? 1.635 10.181 6.602 1.00 64.06 105 SER A O 1
ATOM 811 N N . ARG A 1 106 ? 2.607 12.188 6.418 1.00 67.12 106 ARG A N 1
ATOM 812 C CA . ARG A 1 106 ? 1.710 12.712 5.359 1.00 67.12 106 ARG A CA 1
ATOM 813 C C . ARG A 1 106 ? 1.821 11.963 4.022 1.00 67.12 106 ARG A C 1
ATOM 815 O O . ARG A 1 106 ? 0.831 11.866 3.309 1.00 67.12 106 ARG A O 1
ATOM 822 N N . LEU A 1 107 ? 2.998 11.441 3.685 1.00 71.69 107 LEU A N 1
ATOM 823 C CA . LEU A 1 107 ? 3.280 10.815 2.389 1.00 71.69 107 LEU A CA 1
ATOM 824 C C . LEU A 1 107 ? 2.726 9.387 2.278 1.00 71.69 107 LEU A C 1
ATOM 826 O O . LEU A 1 107 ? 2.595 8.874 1.170 1.00 71.69 107 LEU A O 1
ATOM 830 N N . PHE A 1 108 ? 2.346 8.754 3.394 1.00 83.81 108 PHE A N 1
ATOM 831 C CA . PHE A 1 108 ? 1.869 7.367 3.366 1.00 83.81 108 PHE A CA 1
ATOM 832 C C . PHE A 1 108 ? 0.380 7.218 3.082 1.00 83.81 108 PHE A C 1
ATOM 834 O O . PHE A 1 108 ? -0.050 6.104 2.817 1.00 83.81 108 PHE A O 1
ATOM 841 N N . GLY A 1 109 ? -0.414 8.291 3.080 1.00 89.12 109 GLY A N 1
ATOM 842 C CA . GLY A 1 109 ? -1.836 8.196 2.732 1.00 89.12 109 GLY A CA 1
ATOM 843 C C . GLY A 1 109 ? -2.044 7.546 1.353 1.00 89.12 109 GLY A C 1
ATOM 844 O O . GLY A 1 109 ? -2.709 6.511 1.259 1.00 89.12 109 GLY A O 1
ATOM 845 N N . PRO A 1 110 ? -1.408 8.071 0.288 1.00 90.81 110 PRO A N 1
ATOM 846 C CA . PRO A 1 110 ? -1.427 7.451 -1.035 1.00 90.81 110 PRO A CA 1
ATOM 847 C C . PRO A 1 110 ? -0.880 6.018 -1.062 1.00 90.81 110 PRO A C 1
ATOM 849 O O . PRO A 1 110 ? -1.441 5.175 -1.756 1.00 90.81 110 PRO A O 1
ATOM 852 N N . VAL A 1 111 ? 0.163 5.722 -0.279 1.00 92.31 111 VAL A N 1
ATOM 853 C CA . VAL A 1 111 ? 0.740 4.370 -0.162 1.00 92.31 111 VAL A CA 1
ATOM 854 C C . VAL A 1 111 ? -0.274 3.396 0.438 1.00 92.31 111 VAL A C 1
ATOM 856 O O . VAL A 1 111 ? -0.537 2.353 -0.149 1.00 92.31 111 VAL A O 1
ATOM 859 N N . ILE A 1 112 ? -0.890 3.740 1.572 1.00 92.69 112 ILE A N 1
ATOM 860 C CA . ILE A 1 112 ? -1.906 2.913 2.237 1.00 92.69 112 ILE A CA 1
ATOM 861 C C . ILE A 1 112 ? -3.109 2.730 1.312 1.00 92.69 112 ILE A C 1
ATOM 863 O O . ILE A 1 112 ? -3.599 1.615 1.161 1.00 92.69 112 ILE A O 1
ATOM 867 N N . SER A 1 113 ? -3.566 3.806 0.663 1.00 93.12 113 SER A N 1
ATOM 868 C CA . SER A 1 113 ? -4.653 3.735 -0.315 1.00 93.12 113 SER A CA 1
ATOM 869 C C . SER A 1 113 ? -4.318 2.765 -1.445 1.00 93.12 113 SER A C 1
ATOM 871 O O . SER A 1 113 ? -5.138 1.905 -1.747 1.00 93.12 113 SER A O 1
ATOM 873 N N . MET A 1 114 ? -3.118 2.859 -2.021 1.00 94.81 114 MET A N 1
ATOM 874 C CA . MET A 1 114 ? -2.670 1.961 -3.082 1.00 94.81 114 MET A CA 1
ATOM 875 C C . MET A 1 114 ? -2.624 0.516 -2.596 1.00 94.81 114 MET A C 1
ATOM 877 O O . MET A 1 114 ? -3.193 -0.344 -3.244 1.00 94.81 114 MET A O 1
ATOM 881 N N . LEU A 1 115 ? -2.038 0.228 -1.432 1.00 94.94 115 LEU A N 1
ATOM 882 C CA . LEU A 1 115 ? -2.037 -1.135 -0.886 1.00 94.94 115 LEU A CA 1
ATOM 883 C C . LEU A 1 115 ? -3.460 -1.679 -0.708 1.00 94.94 115 LEU A C 1
ATOM 885 O O . LEU A 1 115 ? -3.702 -2.842 -1.011 1.00 94.94 115 LEU A O 1
ATOM 889 N N . LEU A 1 116 ? -4.405 -0.833 -0.284 1.00 93.50 116 LEU A N 1
ATOM 890 C CA . LEU A 1 116 ? -5.820 -1.193 -0.166 1.00 93.50 116 LEU A CA 1
ATOM 891 C C . LEU A 1 116 ? -6.496 -1.518 -1.515 1.00 93.50 116 LEU A C 1
ATOM 893 O O . LEU A 1 116 ? -7.524 -2.184 -1.496 1.00 93.50 116 LEU A O 1
ATOM 897 N N . ASP A 1 117 ? -5.961 -1.075 -2.661 1.00 93.94 117 ASP A N 1
ATOM 898 C CA . ASP A 1 117 ? -6.464 -1.470 -3.995 1.00 93.94 117 ASP A CA 1
ATOM 899 C C . ASP A 1 117 ? -6.065 -2.900 -4.385 1.00 93.94 117 ASP A C 1
ATOM 901 O O . ASP A 1 117 ? -6.744 -3.525 -5.195 1.00 93.94 117 ASP A O 1
ATOM 905 N N . TYR A 1 118 ? -4.975 -3.423 -3.816 1.00 94.44 118 TYR A N 1
ATOM 906 C CA . TYR A 1 118 ? -4.399 -4.727 -4.179 1.00 94.44 118 TYR A CA 1
ATOM 907 C C . TYR A 1 118 ? -4.693 -5.827 -3.157 1.00 94.44 118 TYR A C 1
ATOM 909 O O . TYR A 1 118 ? -4.202 -6.948 -3.280 1.00 94.44 118 TYR A O 1
ATOM 917 N N . VAL A 1 119 ? -5.486 -5.523 -2.133 1.00 92.12 119 VAL A N 1
ATOM 918 C CA . VAL A 1 119 ? -5.859 -6.471 -1.082 1.00 92.12 119 VAL A CA 1
ATOM 919 C C . VAL A 1 119 ? -7.363 -6.697 -1.075 1.00 92.12 119 VAL A C 1
ATOM 921 O O . VAL A 1 119 ? -8.158 -5.793 -1.322 1.00 92.12 119 VAL A O 1
ATOM 924 N N . GLY A 1 120 ? -7.749 -7.936 -0.769 1.00 84.75 120 GLY A N 1
ATOM 925 C CA . GLY A 1 120 ? -9.123 -8.277 -0.417 1.00 84.75 120 GLY A CA 1
ATOM 926 C C . GLY A 1 120 ? -9.404 -7.862 1.025 1.00 84.75 120 GLY A C 1
ATOM 927 O O . GLY A 1 120 ? -8.989 -6.802 1.465 1.00 84.75 120 GLY A O 1
ATOM 928 N N . HIS A 1 121 ? -10.073 -8.714 1.800 1.00 83.06 121 HIS A N 1
ATOM 929 C CA . HIS A 1 121 ? -10.415 -8.419 3.195 1.00 83.06 121 HIS A CA 1
ATOM 930 C C . HIS A 1 121 ? -9.192 -8.218 4.092 1.00 83.06 121 HIS A C 1
ATOM 932 O O . HIS A 1 121 ? -8.406 -9.140 4.310 1.00 83.06 121 HIS A O 1
ATOM 938 N N . VAL A 1 122 ? -9.089 -7.031 4.692 1.00 87.38 122 VAL A N 1
ATOM 939 C CA . VAL A 1 122 ? -8.071 -6.690 5.688 1.00 87.38 122 VAL A CA 1
ATOM 940 C C . VAL A 1 122 ? -8.704 -6.292 7.014 1.00 87.38 122 VAL A C 1
ATOM 942 O O . VAL A 1 122 ? -9.790 -5.712 7.070 1.00 87.38 122 VAL A O 1
ATOM 945 N N . LYS A 1 123 ? -7.998 -6.604 8.101 1.00 85.62 123 LYS A N 1
ATOM 946 C CA . LYS A 1 123 ? -8.321 -6.137 9.449 1.00 85.62 123 LYS A CA 1
ATOM 947 C C . LYS A 1 123 ? -7.230 -5.178 9.878 1.00 85.62 123 LYS A C 1
ATOM 949 O O . LYS A 1 123 ? -6.075 -5.571 9.995 1.00 85.62 123 LYS A O 1
ATOM 954 N N . LEU A 1 124 ? -7.594 -3.926 10.116 1.00 90.38 124 LEU A N 1
ATOM 955 C CA . LEU A 1 124 ? -6.634 -2.952 10.611 1.00 90.38 124 LEU A CA 1
ATOM 956 C C . LEU A 1 124 ? -6.365 -3.186 12.098 1.00 90.38 124 LEU A C 1
ATOM 958 O O . LEU A 1 124 ? -7.280 -3.464 12.874 1.00 90.38 124 LEU A O 1
ATOM 962 N N . CYS A 1 125 ? -5.102 -3.061 12.494 1.00 92.50 125 CYS A N 1
ATOM 963 C CA . CYS A 1 125 ? -4.724 -3.074 13.898 1.00 92.50 125 CYS A CA 1
ATOM 964 C C . CYS A 1 125 ? -5.019 -1.721 14.566 1.00 92.50 125 CYS A C 1
ATOM 966 O O . CYS A 1 125 ? -5.165 -0.708 13.879 1.0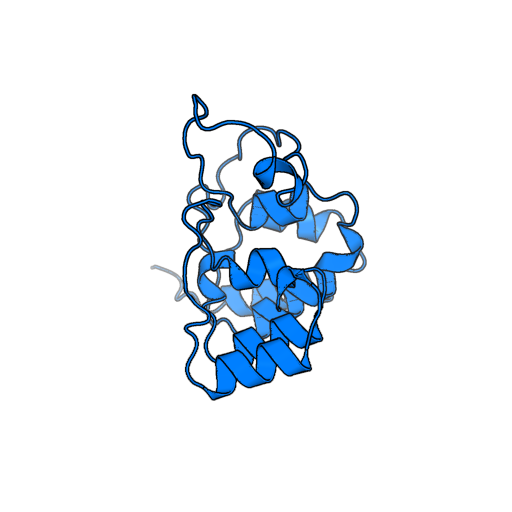0 92.50 125 CYS A O 1
ATOM 968 N N . SER A 1 126 ? -5.069 -1.688 15.900 1.00 90.62 126 SER A N 1
ATOM 969 C CA . SER A 1 126 ? -5.351 -0.471 16.686 1.00 90.62 126 SER A CA 1
ATOM 970 C C . SER A 1 126 ? -4.453 0.706 16.289 1.00 90.62 126 SER A C 1
ATOM 972 O O . SER A 1 126 ? -4.951 1.778 15.974 1.00 90.62 126 SER A O 1
ATOM 974 N N . ARG A 1 127 ? -3.142 0.476 16.158 1.00 89.50 127 ARG A N 1
ATOM 975 C CA . ARG A 1 127 ? -2.173 1.490 15.713 1.00 89.50 127 ARG A CA 1
ATOM 976 C C . ARG A 1 127 ? -2.457 2.039 14.313 1.00 89.50 127 ARG A C 1
ATOM 978 O O . ARG A 1 127 ? -2.301 3.229 14.068 1.00 89.50 127 ARG A O 1
ATOM 985 N N . MET A 1 128 ? -2.841 1.178 13.373 1.00 89.75 128 MET A N 1
ATOM 986 C CA . MET A 1 128 ? -3.183 1.605 12.013 1.00 89.75 128 MET A CA 1
ATOM 987 C C . MET A 1 128 ? -4.453 2.463 12.016 1.00 89.75 128 MET A C 1
ATOM 989 O O . MET A 1 128 ? -4.518 3.469 11.316 1.00 89.75 128 MET A O 1
ATOM 993 N N . ILE A 1 129 ? -5.442 2.087 12.832 1.00 89.12 129 ILE A N 1
ATOM 994 C CA . ILE A 1 129 ? -6.668 2.865 13.028 1.00 89.12 129 ILE A CA 1
ATOM 995 C C . ILE A 1 129 ? -6.325 4.241 13.607 1.00 89.12 129 ILE A C 1
ATOM 997 O O . ILE A 1 129 ? -6.707 5.242 13.012 1.00 89.12 129 ILE A O 1
ATOM 1001 N N . GLU A 1 130 ? -5.525 4.304 14.675 1.00 87.50 130 GLU A N 1
ATOM 1002 C CA . GLU A 1 130 ? -5.061 5.562 15.281 1.00 87.50 130 GLU A CA 1
ATOM 1003 C C . GLU A 1 130 ? -4.368 6.472 14.256 1.00 87.50 130 GLU A C 1
ATOM 1005 O O . GLU A 1 130 ? -4.653 7.668 14.175 1.00 87.50 130 GLU A O 1
ATOM 1010 N N . VAL A 1 131 ? -3.487 5.908 13.422 1.00 86.56 131 VAL A N 1
ATOM 1011 C CA . VAL A 1 131 ? -2.805 6.648 12.352 1.00 86.56 131 VAL A CA 1
ATOM 1012 C C . VAL A 1 131 ? -3.805 7.214 11.338 1.00 86.56 131 VAL A C 1
ATOM 1014 O O . VAL A 1 131 ? -3.702 8.392 10.987 1.00 86.56 131 VAL A O 1
ATOM 1017 N N . LEU A 1 132 ? -4.783 6.417 10.897 1.00 87.69 132 LEU A N 1
ATOM 1018 C CA . LEU A 1 132 ? -5.822 6.861 9.962 1.00 87.69 132 LEU A CA 1
ATOM 1019 C C . LEU A 1 132 ? -6.779 7.894 10.577 1.00 87.69 132 LEU A C 1
ATOM 1021 O O . LEU A 1 132 ? -7.272 8.763 9.863 1.00 87.69 132 LEU A O 1
ATOM 1025 N N . GLU A 1 133 ? -7.054 7.810 11.877 1.00 86.38 133 GLU A N 1
ATOM 1026 C CA . GLU A 1 133 ? -7.949 8.725 12.595 1.00 86.38 133 GLU A CA 1
ATOM 1027 C C . GLU A 1 133 ? -7.278 10.040 12.988 1.00 86.38 133 GLU A C 1
ATOM 1029 O O . GLU A 1 133 ? -7.955 11.064 13.074 1.00 86.38 133 GLU A O 1
ATOM 1034 N N . SER A 1 134 ? -5.953 10.047 13.149 1.00 84.50 134 SER A N 1
ATOM 1035 C CA . SER A 1 134 ? -5.181 11.251 13.479 1.00 84.50 134 SER A CA 1
ATOM 1036 C C . SER A 1 134 ? -5.247 12.360 12.415 1.00 84.50 134 SER A C 1
ATOM 1038 O O . SER A 1 134 ? -4.773 13.471 12.658 1.00 84.50 134 SER A O 1
ATOM 1040 N N . ARG A 1 135 ? -5.812 12.076 11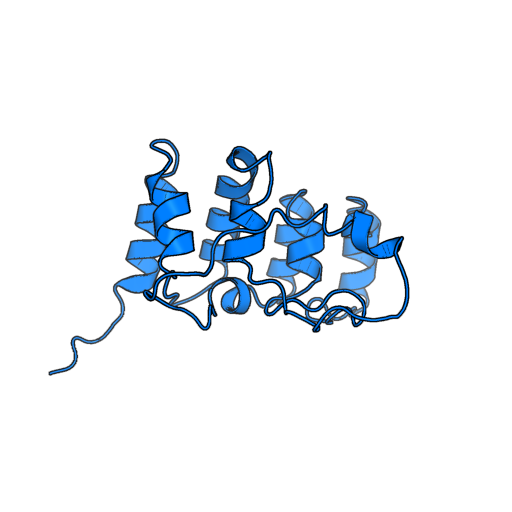.232 1.00 80.94 135 ARG A N 1
ATOM 1041 C CA . ARG A 1 135 ? -5.811 12.959 10.060 1.00 80.94 135 ARG A CA 1
ATOM 1042 C C . ARG A 1 135 ? -7.174 13.069 9.398 1.00 80.94 135 ARG A C 1
ATOM 1044 O O . ARG A 1 135 ? -7.729 12.091 8.901 1.00 80.94 135 ARG A O 1
ATOM 1051 N N . SER A 1 136 ? -7.679 14.294 9.303 1.00 82.06 136 SER A N 1
ATOM 1052 C CA . SER A 1 136 ? -8.946 14.586 8.629 1.00 82.06 136 SER A CA 1
ATOM 1053 C C . SER A 1 136 ? -8.879 14.411 7.107 1.00 82.06 136 SER A C 1
ATOM 1055 O O . SER A 1 136 ? -9.882 14.052 6.497 1.00 82.06 136 SER A O 1
ATOM 1057 N N . ASP A 1 137 ? -7.716 14.588 6.478 1.00 85.56 137 ASP A N 1
ATOM 1058 C CA . ASP A 1 137 ? -7.525 14.397 5.034 1.00 85.56 137 ASP A CA 1
ATOM 1059 C C . ASP A 1 137 ? -7.562 12.917 4.607 1.00 85.56 137 ASP A C 1
ATOM 1061 O O . ASP A 1 137 ? -7.724 12.611 3.427 1.00 85.56 137 ASP A O 1
ATOM 1065 N N . TRP A 1 138 ? -7.474 11.976 5.554 1.00 89.12 138 TRP A N 1
ATOM 1066 C CA . TRP A 1 138 ? -7.442 10.532 5.281 1.00 89.12 138 TRP A CA 1
ATOM 1067 C C . TRP A 1 138 ? -8.805 9.844 5.407 1.00 89.12 138 TRP A C 1
ATOM 1069 O O . TRP A 1 138 ? -8.900 8.617 5.312 1.00 89.12 138 TRP A O 1
ATOM 1079 N N . ILE A 1 139 ? -9.886 10.618 5.544 1.00 86.94 139 ILE A N 1
ATOM 1080 C CA . ILE A 1 139 ? -11.261 10.097 5.568 1.00 86.94 139 ILE A CA 1
ATOM 1081 C C . ILE A 1 139 ? -11.549 9.139 4.394 1.00 86.94 139 ILE A C 1
ATOM 1083 O O . ILE A 1 139 ? -12.083 8.059 4.664 1.00 86.94 139 ILE A O 1
ATOM 1087 N N . PRO A 1 140 ? -11.178 9.436 3.127 1.00 89.44 140 PRO A N 1
ATOM 1088 C CA . PRO A 1 140 ? -11.426 8.513 2.015 1.00 89.44 140 PRO A CA 1
ATOM 1089 C C . PRO A 1 140 ? -10.712 7.166 2.182 1.00 89.44 140 PRO A C 1
ATOM 1091 O O . PRO A 1 140 ? -11.287 6.116 1.903 1.00 89.44 140 PRO A O 1
ATOM 1094 N N . ILE A 1 141 ? -9.482 7.183 2.703 1.00 90.31 141 ILE A N 1
ATOM 1095 C CA . ILE A 1 141 ? -8.667 5.983 2.940 1.00 90.31 141 ILE A CA 1
ATOM 1096 C C . ILE A 1 141 ? -9.295 5.142 4.052 1.00 90.31 141 ILE A C 1
ATOM 1098 O O . ILE A 1 141 ? -9.421 3.925 3.926 1.00 90.31 141 ILE A O 1
ATOM 1102 N N . ARG A 1 142 ? -9.765 5.792 5.122 1.00 85.75 142 ARG A N 1
ATOM 1103 C CA . ARG A 1 142 ? -10.485 5.122 6.208 1.00 85.75 142 ARG A CA 1
ATOM 1104 C C . ARG A 1 142 ? -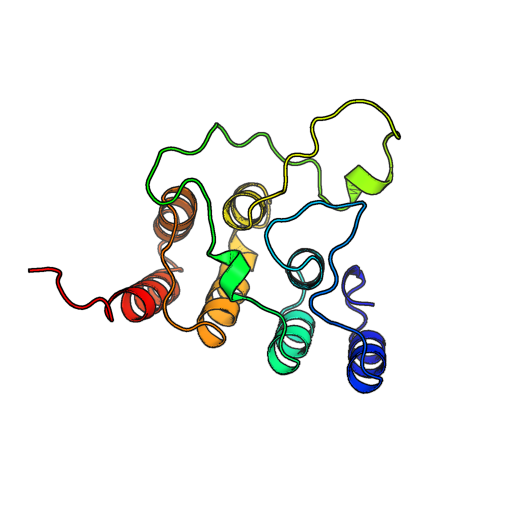11.764 4.462 5.698 1.00 85.75 142 ARG A C 1
ATOM 1106 O O . ARG A 1 142 ? -12.017 3.305 6.017 1.00 85.75 142 ARG A O 1
ATOM 1113 N N . LEU A 1 143 ? -12.554 5.158 4.877 1.00 85.69 143 LEU A N 1
ATOM 1114 C CA . LEU A 1 143 ? -13.763 4.587 4.273 1.00 85.69 143 LEU A CA 1
ATOM 1115 C C . LEU A 1 143 ? -13.443 3.375 3.394 1.00 85.69 143 LEU A C 1
ATOM 1117 O O . LEU A 1 143 ? -14.133 2.362 3.499 1.00 85.69 143 LEU A O 1
ATOM 1121 N N . LYS A 1 144 ? -12.373 3.444 2.598 1.00 88.50 144 LYS A N 1
ATOM 1122 C CA . LYS A 1 144 ? -11.886 2.323 1.787 1.00 88.50 144 LYS A CA 1
ATOM 1123 C C . LYS A 1 144 ? -11.516 1.115 2.648 1.00 88.50 144 LYS A C 1
ATOM 1125 O O . LYS A 1 144 ? -12.002 0.015 2.404 1.00 88.50 144 LYS A O 1
ATOM 1130 N N . ALA A 1 145 ? -10.752 1.320 3.719 1.00 84.44 145 ALA A N 1
ATOM 1131 C CA . ALA A 1 145 ? -10.406 0.242 4.643 1.00 84.44 145 ALA A CA 1
ATOM 1132 C C . ALA A 1 145 ? -11.637 -0.367 5.343 1.00 84.44 145 ALA A C 1
ATOM 1134 O O . ALA A 1 145 ? -11.710 -1.579 5.540 1.00 84.44 145 ALA A O 1
ATOM 1135 N N . LEU A 1 146 ? -12.641 0.450 5.684 1.00 77.56 146 LEU A N 1
ATOM 1136 C CA . LEU A 1 146 ? -13.902 -0.027 6.261 1.00 77.56 146 LEU A CA 1
ATOM 1137 C C . LEU A 1 146 ? -14.738 -0.836 5.260 1.00 77.56 146 LEU A C 1
ATOM 1139 O O . LEU A 1 146 ? -15.382 -1.804 5.656 1.00 77.56 146 LEU A O 1
ATOM 1143 N N . GLN A 1 147 ? -14.755 -0.459 3.979 1.00 70.50 147 GLN A N 1
ATOM 1144 C CA . GLN A 1 147 ? -15.417 -1.244 2.928 1.00 70.50 147 GLN A CA 1
ATOM 1145 C C . GLN A 1 147 ? -14.760 -2.613 2.784 1.00 70.50 147 GLN A C 1
ATOM 1147 O O . GLN A 1 147 ? -15.446 -3.633 2.761 1.00 70.50 147 GLN A O 1
ATOM 1152 N N . VAL A 1 148 ? -13.431 -2.631 2.801 1.00 64.69 148 VAL A N 1
ATOM 1153 C CA . VAL A 1 148 ? -12.638 -3.854 2.785 1.00 64.69 148 VAL A CA 1
ATOM 1154 C C . VAL A 1 148 ? -12.919 -4.742 4.017 1.00 64.69 148 VAL A C 1
ATOM 1156 O O . VAL A 1 148 ? -12.924 -5.968 3.902 1.00 64.69 148 VAL A O 1
ATOM 1159 N N . TRP A 1 149 ? -13.231 -4.157 5.178 1.00 55.88 149 TRP A N 1
ATOM 1160 C CA . TRP A 1 149 ? -13.582 -4.890 6.404 1.00 55.88 149 TRP A CA 1
ATOM 1161 C C . TRP A 1 149 ? -15.027 -5.435 6.424 1.00 55.88 149 TRP A C 1
ATOM 1163 O O . TRP A 1 149 ? -15.280 -6.475 7.031 1.00 55.88 149 TRP A O 1
ATOM 1173 N N . LYS A 1 150 ? -15.994 -4.777 5.771 1.00 49.97 150 LYS A N 1
ATOM 1174 C CA . LYS A 1 150 ? -17.439 -5.064 5.929 1.00 49.97 150 LYS A CA 1
ATOM 1175 C C . LYS A 1 150 ? -17.950 -6.389 5.337 1.00 49.97 150 LYS A C 1
ATOM 1177 O O . LYS A 1 150 ? -19.082 -6.757 5.635 1.00 49.97 150 LYS A O 1
ATOM 1182 N N . ASN A 1 151 ? -17.145 -7.158 4.607 1.00 45.06 151 ASN A N 1
ATOM 1183 C CA . ASN A 1 151 ? -17.528 -8.492 4.106 1.00 45.06 151 ASN A CA 1
ATOM 1184 C C . ASN A 1 151 ? -17.274 -9.618 5.129 1.00 45.06 151 ASN A C 1
ATOM 1186 O O . ASN A 1 151 ? -16.793 -10.700 4.794 1.00 45.06 151 ASN A O 1
ATOM 1190 N N . VAL A 1 152 ? -17.594 -9.381 6.401 1.00 40.84 152 VAL A N 1
ATOM 1191 C CA . VAL A 1 152 ? -17.583 -10.427 7.430 1.00 40.84 152 VAL A CA 1
ATOM 1192 C C . VAL A 1 152 ? -19.012 -10.953 7.583 1.00 40.84 152 VAL A C 1
ATOM 1194 O O . VAL A 1 152 ? -19.894 -10.163 7.932 1.00 40.84 152 VAL A O 1
ATOM 1197 N N . PRO A 1 153 ? -19.286 -12.258 7.369 1.00 36.59 153 PRO A N 1
ATOM 1198 C CA . PRO A 1 153 ? -20.562 -12.825 7.774 1.00 36.59 153 PRO A CA 1
ATOM 1199 C C . PRO A 1 153 ? -20.677 -12.640 9.286 1.00 36.59 153 PRO A C 1
ATOM 1201 O O . PRO A 1 153 ? -19.787 -13.042 10.042 1.00 36.59 153 PRO A O 1
ATOM 1204 N N . LYS A 1 154 ? -21.749 -11.968 9.719 1.00 34.22 154 LYS A N 1
ATOM 1205 C CA . LYS A 1 154 ? -22.090 -11.836 11.135 1.00 34.22 154 LYS A CA 1
ATOM 1206 C C . LYS A 1 154 ? -22.114 -13.250 11.711 1.00 34.22 154 LYS A C 1
ATOM 1208 O O . LYS A 1 154 ? -22.962 -14.045 11.322 1.00 34.22 154 LYS A O 1
ATOM 1213 N N . ARG A 1 155 ? -21.147 -13.578 12.571 1.00 37.16 155 ARG A N 1
ATOM 1214 C CA . ARG A 1 155 ? -21.191 -14.819 13.342 1.00 37.16 155 ARG A CA 1
ATOM 1215 C C . ARG A 1 155 ? -22.458 -14.755 14.197 1.00 37.16 155 ARG A C 1
ATOM 1217 O O . ARG A 1 155 ? -22.567 -13.855 15.030 1.00 37.16 155 ARG A O 1
ATOM 1224 N N . GLN A 1 156 ? -23.417 -15.621 13.870 1.00 32.44 156 GLN A N 1
ATOM 1225 C CA . GLN A 1 156 ? -24.462 -16.077 14.785 1.00 32.44 156 GLN A CA 1
ATOM 1226 C C . GLN A 1 156 ? -23.825 -16.857 15.931 1.00 32.44 156 GLN A C 1
ATOM 1228 O O . GLN A 1 156 ? -22.782 -17.508 15.681 1.00 32.44 156 GLN A O 1
#

InterPro domains:
  IPR036770 Ankyrin repeat-containing domain superfamily [G3DSA:1.25.40.20] (1-60)
  IPR036770 Ankyrin repeat-containing domain superfamily [SSF48403] (1-55)

Organism: Nothobranchius furzeri (NCBI:txid105023)